Protein AF-A0A0P9G830-F1 (afdb_monomer)

pLDDT: mean 80.95, std 12.84, range [38.16, 94.56]

Structure (mmCIF, N/CA/C/O backbone):
data_AF-A0A0P9G830-F1
#
_entry.id   AF-A0A0P9G830-F1
#
loop_
_atom_site.group_PDB
_atom_site.id
_atom_site.type_symbol
_atom_site.label_atom_id
_atom_site.label_alt_id
_atom_site.label_comp_id
_atom_site.label_asym_id
_atom_site.label_entity_id
_atom_site.label_seq_id
_atom_site.pdbx_PDB_ins_code
_atom_site.Cartn_x
_atom_site.Cartn_y
_atom_site.Cartn_z
_atom_site.occupancy
_atom_site.B_iso_or_equiv
_atom_site.auth_seq_id
_atom_site.auth_comp_id
_atom_site.auth_asym_id
_atom_site.auth_atom_id
_atom_site.pdbx_PDB_model_num
ATOM 1 N N . MET A 1 1 ? -22.451 -6.363 33.203 1.00 38.16 1 MET A N 1
ATOM 2 C CA . MET A 1 1 ? -21.701 -6.973 32.084 1.00 38.16 1 MET A CA 1
ATOM 3 C C . MET A 1 1 ? -21.592 -5.930 30.981 1.00 38.16 1 MET A C 1
ATOM 5 O O . MET A 1 1 ? -22.555 -5.718 30.258 1.00 38.16 1 MET A O 1
ATOM 9 N N . VAL A 1 2 ? -20.486 -5.186 30.920 1.00 39.84 2 VAL A N 1
ATOM 10 C CA . VAL A 1 2 ? -20.243 -4.259 29.806 1.00 39.84 2 VAL A CA 1
ATOM 11 C C . VAL A 1 2 ? -19.633 -5.100 28.696 1.00 39.84 2 VAL A C 1
ATOM 13 O O . VAL A 1 2 ? -18.485 -5.520 28.804 1.00 39.84 2 VAL A O 1
ATOM 16 N N . VAL A 1 3 ? -20.415 -5.417 27.664 1.00 42.53 3 VAL A N 1
ATOM 17 C CA . VAL A 1 3 ? -19.853 -5.961 26.427 1.00 42.53 3 VAL A CA 1
ATOM 18 C C . VAL A 1 3 ? -19.075 -4.808 25.807 1.00 42.53 3 VAL A C 1
ATOM 20 O O . VAL A 1 3 ? -19.665 -3.908 25.212 1.00 42.53 3 VAL A O 1
ATOM 23 N N . ALA A 1 4 ? -17.761 -4.773 26.025 1.00 43.19 4 ALA A N 1
ATOM 24 C CA . ALA A 1 4 ? -16.889 -3.857 25.314 1.00 43.19 4 ALA A CA 1
ATOM 25 C C . ALA A 1 4 ? -16.969 -4.234 23.832 1.00 43.19 4 ALA A C 1
ATOM 27 O O . ALA A 1 4 ? -16.359 -5.202 23.381 1.00 43.19 4 ALA A O 1
ATOM 28 N N . VAL A 1 5 ? -17.798 -3.510 23.081 1.00 46.19 5 VAL A N 1
ATOM 29 C CA . VAL A 1 5 ? -17.801 -3.583 21.625 1.00 46.19 5 VAL A CA 1
ATOM 30 C C . VAL A 1 5 ? -16.429 -3.078 21.206 1.00 46.19 5 VAL A C 1
ATOM 32 O O . VAL A 1 5 ? -16.165 -1.879 21.292 1.00 46.19 5 VAL A O 1
ATOM 35 N N . LEU A 1 6 ? -15.539 -3.996 20.819 1.00 47.09 6 LEU A N 1
ATOM 36 C CA . LEU A 1 6 ? -14.253 -3.637 20.231 1.00 47.09 6 LEU A CA 1
ATOM 37 C C . LEU A 1 6 ? -14.531 -2.605 19.133 1.00 47.09 6 LEU A C 1
ATOM 39 O O . LEU A 1 6 ? -15.375 -2.878 18.265 1.00 47.09 6 LEU A O 1
ATOM 43 N N . PRO A 1 7 ? -13.901 -1.417 19.180 1.00 57.97 7 PRO A N 1
ATOM 44 C CA . PRO A 1 7 ? -14.159 -0.387 18.192 1.00 57.97 7 PRO A CA 1
ATOM 45 C C . PRO A 1 7 ? -13.952 -1.007 16.815 1.00 57.97 7 PRO A C 1
ATOM 47 O O . PRO A 1 7 ? -12.932 -1.641 16.536 1.00 57.97 7 PRO A O 1
ATOM 50 N N . GLN A 1 8 ? -14.980 -0.924 15.969 1.00 67.62 8 GLN A N 1
ATOM 51 C CA . GLN A 1 8 ? -14.857 -1.482 14.635 1.00 67.62 8 GLN A CA 1
ATOM 52 C C . GLN A 1 8 ? -13.696 -0.788 13.924 1.00 67.62 8 GLN A C 1
ATOM 54 O O . GLN A 1 8 ? -13.609 0.435 13.982 1.00 67.62 8 GLN A O 1
ATOM 59 N N . MET A 1 9 ? -12.855 -1.566 13.233 1.00 75.31 9 MET A N 1
ATOM 60 C CA . MET A 1 9 ? -11.741 -1.055 12.437 1.00 75.31 9 MET A CA 1
ATOM 61 C C . MET A 1 9 ? -12.252 0.094 11.553 1.00 75.31 9 MET A C 1
ATOM 63 O O . MET A 1 9 ? -13.085 -0.151 10.668 1.00 75.31 9 MET A O 1
ATOM 67 N N . PRO A 1 10 ? -11.819 1.344 11.804 1.00 82.38 10 PRO A N 1
ATOM 68 C CA . PRO A 1 10 ? -12.397 2.515 11.153 1.00 82.38 10 PRO A CA 1
ATOM 69 C C . PRO A 1 10 ? -11.910 2.666 9.710 1.00 82.38 10 PRO A C 1
ATOM 71 O O . PRO A 1 10 ? -12.476 3.449 8.951 1.00 82.38 10 PRO A O 1
ATOM 74 N N . VAL A 1 11 ? -10.914 1.882 9.295 1.00 85.19 11 VAL A N 1
ATOM 75 C CA . VAL A 1 11 ? -10.450 1.776 7.912 1.00 85.19 11 VAL A CA 1
ATOM 76 C C . VAL A 1 11 ? -11.396 0.872 7.108 1.00 85.19 11 VAL A C 1
ATOM 78 O O . VAL A 1 11 ? -11.788 -0.220 7.527 1.00 85.19 11 VAL A O 1
ATOM 81 N N . ALA A 1 12 ? -11.839 1.358 5.949 1.00 87.19 12 ALA A N 1
ATOM 82 C CA . ALA A 1 12 ? -12.714 0.626 5.036 1.00 87.19 12 ALA A CA 1
ATOM 83 C C . ALA A 1 12 ? -11.908 -0.362 4.195 1.00 87.19 12 ALA A C 1
ATOM 85 O O . ALA A 1 12 ? -12.284 -1.525 4.068 1.00 87.19 12 ALA A O 1
ATOM 86 N N . TYR A 1 13 ? -10.824 0.141 3.611 1.00 89.81 13 TYR A N 1
ATOM 87 C CA . TYR A 1 13 ? -9.870 -0.603 2.809 1.00 89.81 13 TYR A CA 1
ATOM 88 C C . TYR A 1 13 ? -8.584 0.212 2.644 1.00 89.81 13 TYR A C 1
ATOM 90 O O . TYR A 1 13 ? -8.577 1.434 2.837 1.00 89.81 13 TYR A O 1
ATOM 98 N N . ILE A 1 14 ? -7.521 -0.469 2.231 1.00 88.81 14 ILE A N 1
ATOM 99 C CA . ILE A 1 14 ? -6.237 0.132 1.866 1.00 88.81 14 ILE A CA 1
ATOM 100 C C . ILE A 1 14 ? -5.993 -0.159 0.386 1.00 88.81 14 ILE A C 1
ATOM 102 O O . ILE A 1 14 ? -6.083 -1.311 -0.034 1.00 88.81 14 ILE A O 1
ATOM 106 N N . ASP A 1 15 ? -5.728 0.885 -0.396 1.00 90.94 15 ASP A N 1
ATOM 107 C CA . ASP A 1 15 ? -5.248 0.773 -1.772 1.00 90.94 15 ASP A CA 1
ATOM 10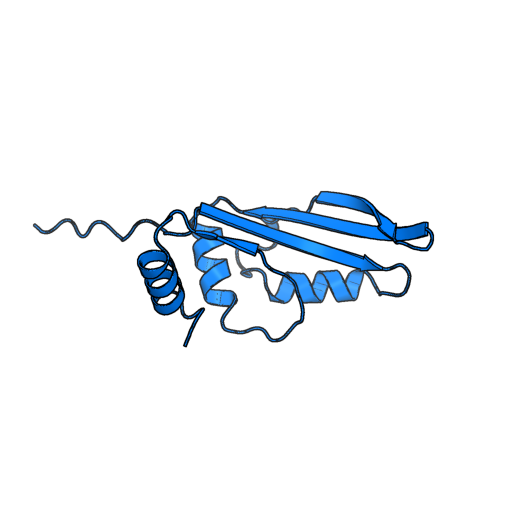8 C C . ASP A 1 15 ? -3.736 1.012 -1.774 1.00 90.94 15 ASP A C 1
ATOM 110 O O . ASP A 1 15 ? -3.273 2.102 -1.423 1.00 90.94 15 ASP A O 1
ATOM 114 N N . ILE A 1 16 ? -2.978 0.016 -2.222 1.00 88.62 16 ILE A N 1
ATOM 115 C CA . ILE A 1 16 ? -1.532 0.138 -2.426 1.00 88.62 16 ILE A CA 1
ATOM 116 C C . ILE A 1 16 ? -1.295 0.185 -3.927 1.00 88.62 16 ILE A C 1
ATOM 118 O O . ILE A 1 16 ? -1.766 -0.691 -4.659 1.00 88.62 16 ILE A O 1
ATOM 122 N N . ARG A 1 17 ? -0.606 1.232 -4.384 1.00 90.06 17 ARG A N 1
ATOM 123 C CA . ARG A 1 17 ? -0.255 1.431 -5.789 1.00 90.06 17 ARG A CA 1
ATOM 124 C C . ARG A 1 17 ? 1.161 1.955 -5.908 1.00 90.06 17 ARG A C 1
ATOM 126 O O . ARG A 1 17 ? 1.489 2.958 -5.286 1.00 90.06 17 ARG A O 1
ATOM 133 N N . PHE A 1 18 ? 1.957 1.313 -6.748 1.00 89.69 18 PHE A N 1
ATOM 134 C CA . PHE A 1 18 ? 3.304 1.770 -7.059 1.00 89.69 18 PHE A CA 1
ATOM 135 C C . PHE A 1 18 ? 3.617 1.559 -8.536 1.00 89.69 18 PHE A C 1
ATOM 137 O O . PHE A 1 18 ? 3.042 0.694 -9.204 1.00 89.69 18 PHE A O 1
ATOM 144 N N . PHE A 1 19 ? 4.506 2.401 -9.046 1.00 89.12 19 PHE A N 1
ATOM 145 C CA . PHE A 1 19 ? 4.975 2.357 -10.420 1.00 89.12 19 PHE A CA 1
ATOM 146 C C . PHE A 1 19 ? 6.404 1.832 -10.442 1.00 89.12 19 PHE A C 1
ATOM 148 O O . PHE A 1 19 ? 7.168 2.094 -9.520 1.00 89.12 19 PHE A O 1
ATOM 155 N N . VAL A 1 20 ? 6.740 1.109 -11.503 1.00 89.50 20 VAL A N 1
ATOM 156 C CA . VAL A 1 20 ? 8.112 0.726 -11.826 1.00 89.50 20 VAL A CA 1
ATOM 157 C C . VAL A 1 20 ? 8.411 1.249 -13.220 1.00 89.50 20 VAL A C 1
ATOM 159 O O . VAL A 1 20 ? 7.804 0.825 -14.213 1.00 89.50 20 VAL A O 1
ATOM 162 N N . HIS A 1 21 ? 9.305 2.222 -13.282 1.00 88.19 21 HIS A N 1
ATOM 163 C CA . HIS A 1 21 ? 9.786 2.828 -14.511 1.00 88.19 21 HIS A CA 1
ATOM 164 C C . HIS A 1 21 ? 10.805 1.921 -15.206 1.00 88.19 21 HIS A C 1
ATOM 166 O O . HIS A 1 21 ? 11.465 1.098 -14.579 1.00 88.19 21 HIS A O 1
ATOM 172 N N . ALA A 1 22 ? 10.982 2.107 -16.516 1.00 85.50 22 ALA A N 1
ATOM 173 C CA . ALA A 1 22 ? 11.920 1.314 -17.317 1.00 85.50 22 ALA A CA 1
ATOM 174 C C . ALA A 1 22 ? 13.381 1.357 -16.819 1.00 85.50 22 ALA A C 1
ATOM 176 O O . ALA A 1 22 ? 14.148 0.443 -17.102 1.00 85.50 22 ALA A O 1
ATOM 177 N N . THR A 1 23 ? 13.771 2.416 -16.104 1.00 88.56 23 THR A N 1
ATOM 178 C CA . THR A 1 23 ? 15.121 2.599 -15.546 1.00 88.56 23 THR A CA 1
ATOM 179 C C . THR A 1 23 ? 15.282 2.036 -14.133 1.00 88.56 23 THR A C 1
ATOM 181 O O . THR A 1 23 ? 16.388 2.055 -13.599 1.00 88.56 23 THR A O 1
ATOM 184 N N . GLU A 1 24 ? 14.203 1.578 -13.499 1.00 87.31 24 GLU A N 1
ATOM 185 C CA . GLU A 1 24 ? 14.231 1.037 -12.141 1.00 87.31 24 GLU A CA 1
ATOM 186 C C . GLU A 1 24 ? 14.434 -0.479 -12.151 1.00 87.31 24 GLU A C 1
ATOM 188 O O . GLU A 1 24 ? 14.033 -1.188 -13.075 1.00 87.31 24 GLU A O 1
ATOM 193 N N . ASN A 1 25 ? 15.055 -0.995 -11.091 1.00 89.44 25 ASN A N 1
ATOM 194 C CA . ASN A 1 25 ? 15.162 -2.432 -10.889 1.00 89.44 25 ASN A CA 1
ATOM 195 C C . ASN A 1 25 ? 13.878 -2.942 -10.218 1.00 89.44 25 ASN A C 1
ATOM 197 O O . ASN A 1 25 ? 13.603 -2.594 -9.070 1.00 89.44 25 ASN A O 1
ATOM 201 N N . LEU A 1 26 ? 13.118 -3.768 -10.940 1.00 88.38 26 LEU A N 1
ATOM 202 C CA . LEU A 1 26 ? 11.838 -4.302 -10.478 1.00 88.38 26 LEU A CA 1
ATOM 203 C C . LEU A 1 26 ? 11.948 -5.032 -9.135 1.00 88.38 26 LEU A C 1
ATOM 205 O O . LEU A 1 26 ? 11.147 -4.761 -8.244 1.00 88.38 26 LEU A O 1
ATOM 209 N N . ASP A 1 27 ? 12.934 -5.914 -8.979 1.00 90.06 27 ASP A N 1
ATOM 210 C CA . ASP A 1 27 ? 13.080 -6.739 -7.777 1.00 90.06 27 ASP A CA 1
ATOM 211 C C . ASP A 1 27 ? 13.335 -5.867 -6.544 1.00 90.06 27 ASP A C 1
ATOM 213 O O . ASP A 1 27 ? 12.675 -6.027 -5.520 1.00 90.06 27 ASP A O 1
ATOM 217 N N . LYS A 1 28 ? 14.191 -4.845 -6.671 1.00 88.81 28 LYS A N 1
ATOM 218 C CA . LYS A 1 28 ? 14.447 -3.881 -5.587 1.00 88.81 28 LYS A CA 1
ATOM 219 C C . LYS A 1 28 ? 13.202 -3.092 -5.188 1.00 88.81 28 LYS A C 1
ATOM 221 O O . LYS A 1 28 ? 13.011 -2.819 -4.004 1.00 88.81 28 LYS A O 1
ATOM 226 N N . VAL A 1 29 ? 12.365 -2.713 -6.157 1.00 88.06 29 VAL A N 1
ATOM 227 C CA . VAL A 1 29 ? 11.109 -2.007 -5.864 1.00 88.06 29 VAL A CA 1
ATOM 228 C C . VAL A 1 29 ? 10.123 -2.939 -5.159 1.00 88.06 29 VAL A C 1
ATOM 230 O O . VAL A 1 29 ? 9.511 -2.542 -4.170 1.00 88.06 29 VAL A O 1
ATOM 233 N N . VAL A 1 30 ? 9.996 -4.187 -5.619 1.00 87.25 30 VAL A N 1
ATOM 234 C CA . VAL A 1 30 ? 9.130 -5.189 -4.981 1.00 87.25 30 VAL A CA 1
ATOM 235 C C . VAL A 1 30 ? 9.580 -5.467 -3.548 1.00 87.25 30 VAL A C 1
ATOM 237 O O . VAL A 1 30 ? 8.743 -5.452 -2.649 1.00 87.25 30 VAL A O 1
ATOM 240 N N . GLU A 1 31 ? 10.881 -5.630 -3.305 1.00 87.50 31 GLU A N 1
ATOM 241 C CA . GLU A 1 31 ? 11.420 -5.789 -1.952 1.00 87.50 31 GLU A CA 1
ATOM 242 C C . GLU A 1 31 ? 11.100 -4.588 -1.053 1.00 87.50 31 GLU A C 1
ATOM 244 O O . GLU A 1 31 ? 10.727 -4.761 0.106 1.00 87.50 31 GLU A O 1
ATOM 249 N N . ALA A 1 32 ? 11.240 -3.358 -1.563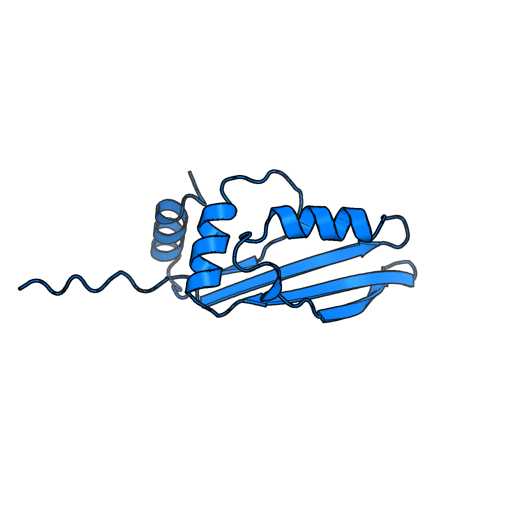 1.00 85.69 32 ALA A N 1
ATOM 250 C CA . ALA A 1 32 ? 10.907 -2.153 -0.803 1.00 85.69 32 ALA A CA 1
ATOM 251 C C . ALA A 1 32 ? 9.424 -2.134 -0.412 1.00 85.69 32 ALA A C 1
ATOM 253 O O . ALA A 1 32 ? 9.090 -1.853 0.735 1.00 85.69 32 ALA A O 1
ATOM 254 N N . VAL A 1 33 ? 8.535 -2.523 -1.329 1.00 86.19 33 VAL A N 1
ATOM 255 C CA . VAL A 1 33 ? 7.103 -2.649 -1.035 1.00 86.19 33 VAL A CA 1
ATOM 256 C C . VAL A 1 33 ? 6.838 -3.757 -0.017 1.00 86.19 33 VAL A C 1
ATOM 258 O O . VAL A 1 33 ? 6.054 -3.540 0.901 1.00 86.19 33 VAL A O 1
ATOM 261 N N . GLN A 1 34 ? 7.497 -4.914 -0.127 1.00 86.19 34 GLN A N 1
ATOM 262 C CA . GLN A 1 34 ? 7.341 -6.024 0.819 1.00 86.19 34 GLN A CA 1
ATOM 263 C C . GLN A 1 34 ? 7.727 -5.640 2.252 1.00 86.19 34 GLN A C 1
ATOM 265 O O . GLN A 1 34 ? 7.062 -6.086 3.181 1.00 86.19 34 GLN A O 1
ATOM 270 N N . ARG A 1 35 ? 8.723 -4.761 2.444 1.00 84.31 35 ARG A N 1
ATOM 271 C CA . ARG A 1 35 ? 9.096 -4.231 3.774 1.00 84.31 35 ARG A CA 1
ATOM 272 C C . ARG A 1 35 ? 7.977 -3.424 4.443 1.00 84.31 35 ARG A C 1
ATOM 274 O O . ARG A 1 35 ? 7.983 -3.292 5.661 1.00 84.31 35 ARG A O 1
ATOM 281 N N . LEU A 1 36 ? 7.021 -2.906 3.671 1.00 80.06 36 LEU A N 1
ATOM 282 C CA . LEU A 1 36 ? 5.844 -2.208 4.199 1.00 80.06 36 LEU A CA 1
ATOM 283 C C . LEU A 1 36 ? 4.704 -3.152 4.580 1.00 80.06 36 LEU A C 1
ATOM 285 O O . LEU A 1 36 ? 3.802 -2.777 5.330 1.00 80.06 36 LEU A O 1
ATOM 289 N N . LEU A 1 37 ? 4.685 -4.351 4.001 1.00 86.38 37 LEU A N 1
ATOM 290 C CA . LEU A 1 37 ? 3.602 -5.297 4.210 1.00 86.38 37 LEU A CA 1
ATOM 291 C C . LEU A 1 37 ? 3.789 -6.002 5.558 1.00 86.38 37 LEU A C 1
ATOM 293 O O . LEU A 1 37 ? 4.919 -6.270 5.964 1.00 86.38 37 LEU A O 1
ATOM 297 N N . PRO A 1 38 ? 2.702 -6.311 6.278 1.00 88.25 38 PRO A N 1
ATOM 298 C CA . PRO A 1 38 ? 2.797 -7.115 7.489 1.00 88.25 38 PRO A CA 1
ATOM 299 C C . PRO A 1 38 ? 3.301 -8.522 7.136 1.00 88.25 38 PRO A C 1
ATOM 301 O O . PRO A 1 38 ? 2.705 -9.188 6.287 1.00 88.25 38 PRO A O 1
ATOM 304 N N . SER A 1 39 ? 4.385 -8.960 7.788 1.00 86.88 39 SER A N 1
ATOM 305 C CA . SER A 1 39 ? 5.110 -10.207 7.477 1.00 86.88 39 SER A CA 1
ATOM 306 C C . SER A 1 39 ? 4.207 -11.434 7.424 1.00 86.88 39 SER A C 1
ATOM 308 O O . SER A 1 39 ? 4.339 -12.255 6.522 1.00 86.88 39 SER A O 1
ATOM 310 N N . ASP A 1 40 ? 3.249 -11.509 8.346 1.00 89.94 40 ASP A N 1
ATOM 311 C CA . ASP A 1 40 ? 2.349 -12.655 8.508 1.00 89.94 40 ASP A CA 1
ATOM 312 C C . ASP A 1 40 ? 1.348 -12.803 7.351 1.00 89.94 40 ASP A C 1
ATOM 314 O O . ASP A 1 40 ? 0.693 -13.833 7.237 1.00 89.94 40 ASP A O 1
ATOM 318 N N . TYR A 1 41 ? 1.230 -11.784 6.491 1.00 90.25 41 TYR A N 1
ATOM 319 C CA . TYR A 1 41 ? 0.260 -11.734 5.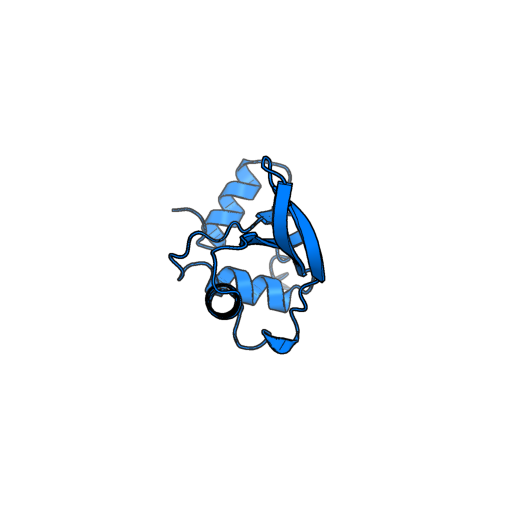395 1.00 90.25 41 TYR A CA 1
ATOM 320 C C . TYR A 1 41 ? 0.898 -11.397 4.041 1.00 90.25 41 TYR A C 1
ATOM 322 O O . TYR A 1 41 ? 0.177 -11.037 3.110 1.00 90.25 41 TYR A O 1
ATOM 330 N N . ILE A 1 42 ? 2.228 -11.470 3.897 1.00 86.56 42 ILE A N 1
ATOM 331 C CA . ILE A 1 42 ? 2.899 -11.149 2.622 1.00 86.56 42 ILE A CA 1
ATOM 332 C C . ILE A 1 42 ? 2.332 -12.002 1.481 1.00 86.56 42 ILE A C 1
ATOM 334 O O . ILE A 1 42 ? 1.979 -11.461 0.432 1.00 86.56 42 ILE A O 1
ATOM 338 N N . ASP A 1 43 ? 2.174 -13.306 1.712 1.00 87.50 43 ASP A N 1
ATOM 339 C CA . ASP A 1 43 ? 1.690 -14.253 0.701 1.00 87.50 43 ASP A CA 1
ATOM 340 C C . ASP A 1 43 ? 0.193 -14.080 0.374 1.00 87.50 43 ASP A C 1
ATOM 342 O O . ASP A 1 43 ? -0.259 -14.454 -0.710 1.00 87.50 43 ASP A O 1
ATOM 346 N N . ASP A 1 44 ? -0.572 -13.442 1.266 1.00 86.62 44 ASP A N 1
ATOM 347 C CA . ASP A 1 44 ? -1.999 -13.156 1.072 1.00 86.62 44 ASP A CA 1
ATOM 348 C C . ASP A 1 44 ? -2.245 -11.884 0.240 1.00 86.62 44 ASP A C 1
ATOM 350 O O . ASP A 1 44 ? -3.359 -11.639 -0.246 1.00 86.62 44 ASP A O 1
ATOM 354 N N . ILE A 1 45 ? -1.223 -11.039 0.065 1.00 89.12 45 ILE A N 1
ATOM 355 C CA . ILE A 1 45 ? -1.338 -9.750 -0.620 1.00 89.12 45 ILE A CA 1
ATOM 356 C C . ILE A 1 45 ? -0.870 -9.893 -2.070 1.00 89.12 45 ILE A C 1
ATOM 358 O O . ILE A 1 45 ? 0.281 -9.657 -2.432 1.00 89.12 45 ILE A O 1
ATOM 362 N N . LEU A 1 46 ? -1.820 -10.221 -2.944 1.00 91.00 46 LEU A N 1
ATOM 363 C CA . LEU A 1 46 ? -1.572 -10.334 -4.379 1.00 91.00 46 LEU A CA 1
ATOM 364 C C . LEU A 1 46 ? -1.710 -8.980 -5.087 1.00 91.00 46 LEU A C 1
ATOM 366 O O . LEU A 1 46 ? -2.747 -8.310 -4.997 1.00 91.00 46 LEU A O 1
ATOM 370 N N . PHE A 1 47 ? -0.681 -8.603 -5.847 1.00 92.69 47 PHE A N 1
ATOM 371 C CA . PHE A 1 47 ? -0.689 -7.414 -6.700 1.00 92.69 47 PHE A CA 1
ATOM 372 C C . PHE A 1 47 ? -1.087 -7.751 -8.132 1.00 92.69 47 PHE A C 1
ATOM 374 O O . PHE A 1 47 ? -0.564 -8.674 -8.755 1.00 92.69 47 PHE A O 1
ATOM 381 N N . LYS A 1 48 ? -1.977 -6.936 -8.695 1.00 94.56 48 LYS A N 1
ATOM 382 C CA . LYS A 1 48 ? -2.251 -6.935 -10.130 1.00 94.56 48 LYS A CA 1
ATOM 383 C C . LYS A 1 48 ? -1.188 -6.106 -10.837 1.00 94.56 48 LYS A C 1
ATOM 385 O O . LYS A 1 48 ? -0.947 -4.966 -10.449 1.00 94.56 48 LYS A O 1
ATOM 390 N N . LYS A 1 49 ? -0.590 -6.676 -11.885 1.00 94.38 49 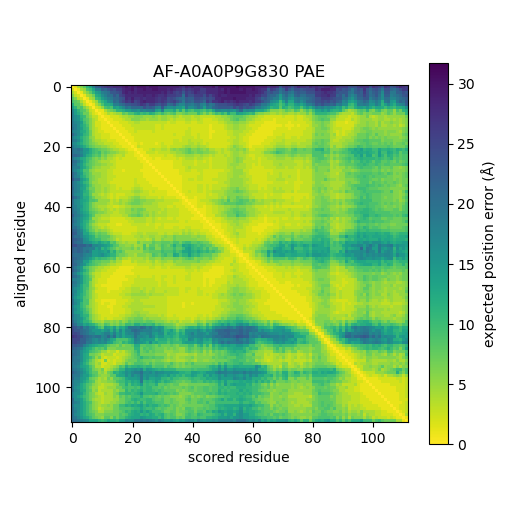LYS A N 1
ATOM 391 C CA . LYS A 1 49 ? 0.365 -6.000 -12.768 1.00 94.38 49 LYS A CA 1
ATOM 392 C C . LYS A 1 49 ? -0.366 -5.425 -13.982 1.00 94.38 49 LYS A C 1
ATOM 394 O O . LYS A 1 49 ? -1.076 -6.149 -14.676 1.00 94.38 49 LYS A O 1
ATOM 399 N N . GLY A 1 50 ? -0.167 -4.142 -14.252 1.00 92.00 50 GLY A N 1
ATOM 400 C CA . GLY A 1 50 ? -0.658 -3.439 -15.433 1.00 92.00 50 GLY A CA 1
ATOM 401 C C . GLY A 1 50 ? 0.484 -2.773 -16.195 1.00 92.00 50 GLY A C 1
ATOM 402 O O . GLY A 1 50 ? 1.482 -2.373 -15.602 1.00 92.00 50 GLY A O 1
ATOM 403 N N . ASN A 1 51 ? 0.328 -2.627 -17.510 1.00 91.19 51 ASN A N 1
ATOM 404 C CA . ASN A 1 51 ? 1.273 -1.894 -18.350 1.00 91.19 51 ASN A CA 1
ATOM 405 C C . ASN A 1 51 ? 0.659 -0.551 -18.740 1.00 91.19 51 ASN A C 1
ATOM 407 O O . ASN A 1 51 ? -0.401 -0.499 -19.362 1.00 91.19 51 ASN A O 1
ATOM 411 N N . LEU A 1 52 ? 1.343 0.526 -18.385 1.00 89.25 52 LEU A N 1
ATOM 412 C CA . LEU A 1 52 ? 0.990 1.898 -18.714 1.00 89.25 52 LEU A CA 1
ATOM 413 C C . LEU A 1 52 ? 2.081 2.520 -19.588 1.00 89.25 52 LEU A C 1
ATOM 415 O O . LEU A 1 52 ? 3.182 1.985 -19.730 1.00 89.25 52 LEU A O 1
ATOM 419 N N . LYS A 1 53 ? 1.772 3.679 -20.169 1.00 86.31 53 LYS A N 1
ATOM 420 C CA . LYS A 1 53 ? 2.746 4.516 -20.871 1.00 86.31 53 LYS A CA 1
ATOM 421 C C . LYS A 1 53 ? 2.902 5.833 -20.124 1.00 86.31 53 LYS A C 1
ATOM 423 O O . LYS A 1 53 ? 1.908 6.461 -19.766 1.00 86.31 53 LYS A O 1
ATOM 428 N N . GLY A 1 54 ? 4.147 6.233 -19.891 1.00 79.44 54 GLY A N 1
ATOM 429 C CA . GLY A 1 54 ? 4.482 7.555 -19.379 1.00 79.44 54 GLY A CA 1
ATOM 430 C C . GLY A 1 54 ? 4.254 8.645 -20.424 1.00 79.44 54 GLY A C 1
ATOM 431 O O . GLY A 1 54 ? 3.948 8.366 -21.582 1.00 79.44 54 GLY A O 1
ATOM 432 N N . HIS A 1 55 ? 4.461 9.900 -20.026 1.00 76.81 55 HIS A N 1
ATOM 433 C CA . HIS A 1 55 ? 4.250 11.062 -20.896 1.00 76.81 55 HIS A CA 1
ATOM 434 C C . HIS A 1 55 ? 5.078 11.006 -22.195 1.00 76.81 55 HIS A C 1
ATOM 436 O O . HIS A 1 55 ? 4.576 11.328 -23.265 1.00 76.81 55 HIS A O 1
ATOM 442 N N . TYR A 1 56 ? 6.311 10.497 -22.114 1.00 82.75 56 TYR A N 1
ATOM 443 C CA . TYR A 1 56 ? 7.208 10.292 -23.260 1.00 82.75 56 TYR A CA 1
ATOM 444 C C . TYR A 1 56 ? 7.020 8.936 -23.966 1.00 82.75 56 TYR A C 1
ATOM 446 O O . TYR A 1 56 ? 7.888 8.499 -24.711 1.00 82.75 56 TYR A O 1
ATOM 454 N N . GLY A 1 57 ? 5.934 8.208 -23.690 1.00 84.38 57 GLY A N 1
ATOM 455 C CA . GLY A 1 57 ? 5.672 6.889 -24.276 1.00 84.38 57 GLY A CA 1
ATOM 456 C C . GLY A 1 57 ? 6.469 5.729 -23.666 1.00 84.38 57 GLY A C 1
ATOM 457 O O . GLY A 1 57 ? 6.195 4.577 -24.004 1.00 84.38 57 GLY A O 1
ATOM 458 N N . ASN A 1 58 ? 7.396 6.006 -22.741 1.00 86.12 58 ASN A N 1
ATOM 459 C CA . ASN A 1 58 ? 8.158 4.982 -22.023 1.00 86.12 58 ASN A CA 1
ATOM 460 C C . ASN A 1 58 ? 7.223 4.039 -21.246 1.00 86.12 58 ASN A C 1
ATOM 462 O O . ASN A 1 58 ? 6.264 4.518 -20.629 1.00 86.12 58 ASN A O 1
ATOM 466 N N . PRO A 1 59 ? 7.489 2.721 -21.238 1.00 87.69 59 PRO A N 1
ATOM 467 C CA . PRO A 1 59 ? 6.676 1.780 -20.487 1.00 87.69 59 PRO A CA 1
ATOM 468 C C . PRO A 1 59 ? 6.813 2.045 -18.986 1.00 87.69 59 PRO A C 1
ATOM 470 O O . PRO A 1 59 ? 7.909 2.263 -18.467 1.00 87.69 59 PRO A O 1
ATOM 473 N N . ILE A 1 60 ? 5.680 2.017 -18.295 1.00 89.81 60 ILE A N 1
ATOM 474 C CA . ILE A 1 60 ? 5.593 2.060 -16.839 1.00 89.81 60 ILE A CA 1
ATOM 475 C C . ILE A 1 60 ? 4.801 0.834 -16.415 1.00 89.81 60 ILE A C 1
ATOM 477 O O . ILE A 1 60 ? 3.681 0.622 -16.880 1.00 89.81 60 ILE A O 1
ATOM 481 N N . THR A 1 61 ? 5.360 0.035 -15.520 1.00 91.69 61 THR A N 1
ATOM 482 C CA . THR A 1 61 ? 4.611 -1.059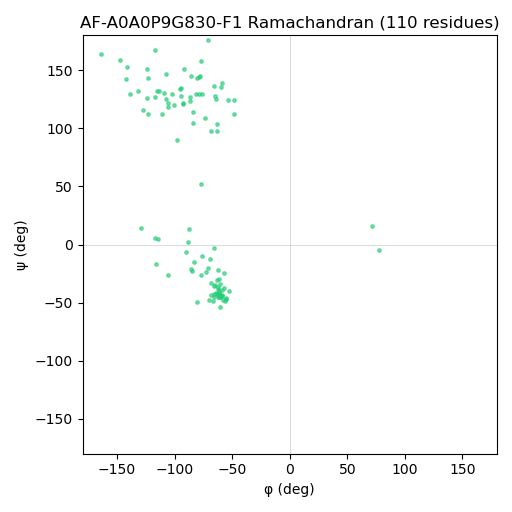 -14.905 1.00 91.69 61 THR A CA 1
ATOM 483 C C . THR A 1 61 ? 3.871 -0.512 -13.690 1.00 91.69 61 THR A C 1
ATOM 485 O O . THR A 1 61 ? 4.491 0.061 -12.803 1.00 91.69 61 THR A O 1
ATOM 488 N N . LEU A 1 62 ? 2.552 -0.673 -13.638 1.00 91.69 62 LEU A N 1
ATOM 489 C CA . LEU A 1 62 ? 1.739 -0.394 -12.456 1.00 91.69 62 LEU A CA 1
ATOM 490 C C . LEU A 1 62 ? 1.531 -1.691 -11.677 1.00 91.69 62 LEU A C 1
ATOM 492 O O . LEU A 1 62 ? 1.134 -2.702 -12.254 1.00 91.69 62 LEU A O 1
ATOM 496 N N . PHE A 1 63 ? 1.713 -1.629 -10.366 1.00 92.50 63 PHE A N 1
ATOM 497 C CA . PHE A 1 63 ? 1.255 -2.652 -9.441 1.00 92.50 63 PHE A CA 1
ATOM 498 C C . PHE A 1 63 ? 0.163 -2.077 -8.554 1.00 92.50 63 PHE A C 1
ATOM 500 O O . PHE A 1 63 ? 0.315 -0.988 -7.997 1.00 92.50 63 PHE A O 1
ATOM 507 N N . GLU A 1 64 ? -0.943 -2.803 -8.418 1.00 92.44 64 GLU A N 1
ATOM 508 C CA . GLU A 1 64 ? -2.057 -2.370 -7.582 1.00 92.44 64 GLU A CA 1
ATOM 509 C C . GLU A 1 64 ? -2.724 -3.515 -6.824 1.00 92.44 64 GLU A C 1
ATOM 511 O O . GLU A 1 64 ? -2.911 -4.616 -7.343 1.00 92.44 64 GLU A O 1
ATOM 516 N N . THR A 1 65 ? -3.123 -3.239 -5.585 1.00 93.38 65 THR A N 1
ATOM 517 C CA . THR A 1 65 ? -3.959 -4.140 -4.792 1.00 93.38 65 THR A CA 1
ATOM 518 C C . THR A 1 65 ? -4.884 -3.359 -3.865 1.00 93.38 65 THR A C 1
ATOM 520 O O . THR A 1 65 ? -4.646 -2.188 -3.552 1.00 93.38 65 THR A O 1
ATOM 523 N N . ARG A 1 66 ? -5.960 -4.020 -3.433 1.00 93.00 66 ARG A N 1
ATOM 524 C CA . ARG A 1 66 ? -6.915 -3.494 -2.456 1.00 93.00 66 ARG A CA 1
ATOM 525 C C . ARG A 1 66 ? -7.102 -4.494 -1.328 1.00 93.00 66 ARG A C 1
ATOM 527 O O . ARG A 1 66 ? -7.699 -5.550 -1.525 1.00 93.00 66 ARG A O 1
ATOM 534 N N . ILE A 1 67 ? -6.712 -4.094 -0.127 1.00 92.19 67 ILE A N 1
ATOM 535 C CA . ILE A 1 67 ? -6.859 -4.885 1.091 1.00 92.19 67 ILE A CA 1
ATOM 536 C C . ILE A 1 67 ? -8.178 -4.508 1.770 1.00 92.19 67 ILE A C 1
ATOM 538 O O . ILE A 1 67 ? -8.408 -3.345 2.105 1.00 92.19 67 ILE A O 1
ATOM 542 N N . LYS A 1 68 ? -9.056 -5.498 1.966 1.00 91.12 68 LYS A N 1
ATOM 543 C CA . LYS A 1 68 ? -10.338 -5.361 2.691 1.00 91.12 68 LYS A CA 1
ATOM 544 C C . LYS A 1 68 ? -10.414 -6.211 3.964 1.00 91.12 68 LYS A C 1
ATOM 546 O O . LYS A 1 68 ? -11.299 -5.971 4.785 1.00 91.12 68 LYS A O 1
ATOM 551 N N . ASN A 1 69 ? -9.534 -7.206 4.112 1.00 91.06 69 ASN A N 1
ATOM 552 C CA . ASN A 1 69 ? -9.484 -8.045 5.307 1.00 91.06 69 ASN A CA 1
ATOM 553 C C . ASN A 1 69 ? -9.080 -7.176 6.509 1.00 91.06 69 ASN A C 1
ATOM 555 O O . ASN A 1 69 ? -8.098 -6.442 6.451 1.00 91.06 69 ASN A O 1
ATOM 559 N N . ARG A 1 70 ? -9.868 -7.233 7.586 1.00 87.81 70 ARG A N 1
ATOM 560 C CA . ARG A 1 70 ? -9.694 -6.387 8.772 1.00 87.81 70 ARG A CA 1
ATOM 561 C C . ARG A 1 70 ? -8.431 -6.718 9.562 1.00 87.81 70 ARG A C 1
ATOM 563 O O . ARG A 1 70 ? -7.865 -5.799 10.142 1.00 87.81 70 ARG A O 1
ATOM 570 N N . GLU A 1 71 ? -8.017 -7.981 9.587 1.00 89.38 71 GLU A N 1
ATOM 571 C CA . GLU A 1 71 ? -6.804 -8.429 10.279 1.00 89.38 71 GLU A CA 1
ATOM 572 C C . GLU A 1 71 ? -5.567 -7.920 9.543 1.00 89.38 71 GLU A C 1
ATOM 574 O O . GLU A 1 71 ? -4.736 -7.243 10.142 1.00 89.38 71 GLU A O 1
ATOM 579 N N . VAL A 1 72 ? -5.540 -8.086 8.216 1.00 90.56 72 VAL A N 1
ATOM 580 C CA . VAL A 1 72 ? -4.480 -7.538 7.357 1.00 90.56 72 VAL A CA 1
ATOM 581 C C . VAL A 1 72 ? -4.430 -6.011 7.447 1.00 90.56 72 VAL A C 1
ATOM 583 O O . VAL A 1 72 ? -3.357 -5.440 7.577 1.00 90.56 72 VAL A O 1
ATOM 586 N N . ILE A 1 73 ? -5.582 -5.327 7.424 1.00 89.06 73 ILE A N 1
ATOM 587 C CA . ILE A 1 73 ? -5.653 -3.865 7.597 1.00 89.06 73 ILE A CA 1
ATOM 588 C C . ILE A 1 73 ? -5.066 -3.445 8.945 1.00 89.06 73 ILE A C 1
ATOM 590 O O . ILE A 1 73 ? -4.330 -2.464 8.995 1.00 89.06 73 ILE A O 1
ATOM 594 N N . LYS A 1 74 ? -5.401 -4.158 10.026 1.00 86.81 74 LYS A N 1
ATOM 595 C CA . LYS A 1 74 ? -4.882 -3.862 11.363 1.00 86.81 74 LYS A CA 1
ATOM 596 C C . LYS A 1 74 ? -3.358 -3.983 11.381 1.00 86.81 74 LYS A C 1
ATOM 598 O O . LYS A 1 74 ? -2.691 -3.010 11.713 1.00 86.81 74 LYS A O 1
ATOM 603 N N . ALA A 1 75 ? -2.844 -5.132 10.946 1.00 88.12 75 ALA A N 1
ATOM 604 C CA . ALA A 1 75 ? -1.414 -5.411 10.919 1.00 88.12 75 ALA A CA 1
ATOM 605 C C . ALA A 1 75 ? -0.658 -4.424 10.014 1.00 88.12 75 ALA A C 1
ATOM 607 O O . ALA A 1 75 ? 0.402 -3.928 10.376 1.00 88.12 75 ALA A O 1
ATOM 608 N N . PHE A 1 76 ? -1.229 -4.071 8.860 1.00 87.50 76 PHE A N 1
ATOM 609 C CA . PHE A 1 76 ? -0.642 -3.095 7.943 1.00 87.50 76 PHE A CA 1
ATOM 610 C C . PHE A 1 76 ? -0.521 -1.706 8.577 1.00 87.50 76 PHE A C 1
ATOM 612 O O . PHE A 1 76 ? 0.508 -1.053 8.446 1.00 87.50 76 PHE A O 1
ATOM 619 N N . VAL A 1 77 ? -1.569 -1.239 9.259 1.00 82.44 77 VAL A N 1
ATOM 620 C CA . VAL A 1 77 ? -1.562 0.065 9.935 1.00 82.44 77 VAL A CA 1
ATOM 621 C C . VAL A 1 77 ? -0.526 0.109 11.058 1.00 82.44 77 VAL A C 1
ATOM 623 O O . VAL A 1 77 ? 0.190 1.099 11.165 1.00 82.44 77 VAL A O 1
ATOM 626 N N . GLU A 1 78 ? -0.414 -0.962 11.844 1.00 80.25 78 GLU A N 1
ATOM 627 C CA . GLU A 1 78 ? 0.601 -1.089 12.897 1.00 80.25 78 GLU A CA 1
ATOM 628 C C . GLU A 1 78 ? 2.028 -1.062 12.317 1.00 80.25 78 GLU A C 1
ATOM 630 O O . GLU A 1 78 ? 2.910 -0.434 12.898 1.00 80.25 78 GLU A O 1
ATOM 635 N N . ASN A 1 79 ? 2.241 -1.658 11.138 1.00 78.69 79 ASN A N 1
ATOM 636 C CA . ASN A 1 79 ? 3.544 -1.694 10.464 1.00 78.69 79 ASN A CA 1
ATOM 637 C C . ASN A 1 79 ? 3.915 -0.362 9.772 1.00 78.69 79 ASN A C 1
ATOM 639 O O . ASN A 1 79 ? 5.090 -0.033 9.609 1.00 78.69 79 ASN A O 1
ATOM 643 N N . LEU A 1 80 ? 2.916 0.442 9.381 1.00 73.75 80 LEU A N 1
ATOM 644 C CA . LEU A 1 80 ? 3.108 1.698 8.644 1.00 73.75 80 LEU A CA 1
ATOM 645 C C . LEU A 1 80 ? 3.894 2.751 9.434 1.00 73.75 80 LEU A C 1
ATOM 647 O O . LEU A 1 80 ? 4.615 3.558 8.849 1.00 73.75 80 LEU A O 1
ATOM 651 N N . ALA A 1 81 ? 3.764 2.737 10.761 1.00 60.09 81 ALA A N 1
ATOM 652 C CA . ALA A 1 81 ? 4.412 3.690 11.657 1.00 60.09 81 ALA A CA 1
ATOM 653 C C . ALA A 1 81 ? 5.952 3.570 11.677 1.00 60.09 81 ALA A C 1
ATOM 655 O O . ALA A 1 81 ? 6.616 4.344 12.363 1.00 60.09 81 ALA A O 1
ATOM 656 N N . SER A 1 82 ? 6.533 2.607 10.952 1.00 56.28 82 SER A N 1
ATOM 657 C CA . SER A 1 82 ? 7.950 2.240 11.045 1.00 56.28 82 SER A CA 1
ATOM 658 C C . SER A 1 82 ? 8.777 2.461 9.769 1.00 56.28 82 SER A C 1
ATOM 660 O O . SER A 1 82 ? 9.943 2.077 9.749 1.00 56.28 82 SER A O 1
ATOM 662 N N . THR A 1 83 ? 8.232 3.064 8.703 1.00 57.56 83 THR A N 1
ATOM 663 C CA . THR A 1 83 ? 8.867 3.013 7.363 1.00 57.56 83 THR A CA 1
ATOM 664 C C . THR A 1 83 ? 9.157 4.401 6.766 1.00 57.56 83 THR A C 1
ATOM 666 O O . THR A 1 83 ? 8.356 5.319 6.931 1.00 57.56 83 THR A O 1
ATOM 669 N N . ALA A 1 84 ? 10.288 4.548 6.058 1.00 51.94 84 ALA A N 1
ATOM 670 C CA . ALA A 1 84 ? 10.780 5.816 5.490 1.00 51.94 84 ALA A CA 1
ATOM 671 C C . ALA A 1 84 ? 10.814 5.856 3.943 1.00 51.94 84 ALA A C 1
ATOM 673 O O . ALA A 1 84 ? 11.301 6.831 3.368 1.00 51.94 84 ALA A O 1
ATOM 674 N N . ASP A 1 85 ? 10.319 4.820 3.258 1.00 56.88 85 ASP A N 1
ATOM 675 C CA . ASP A 1 85 ? 10.381 4.735 1.794 1.00 56.88 85 ASP A CA 1
ATOM 676 C C . ASP A 1 85 ? 9.274 5.571 1.112 1.00 56.88 85 ASP A C 1
ATOM 678 O O . ASP A 1 85 ? 8.138 5.605 1.594 1.00 56.88 85 ASP A O 1
ATOM 682 N N . PRO A 1 86 ? 9.549 6.225 -0.038 1.00 57.12 86 PRO A N 1
ATOM 683 C CA . PRO A 1 86 ? 8.608 7.099 -0.749 1.00 57.12 86 PRO A CA 1
ATOM 684 C C . PRO A 1 86 ? 7.546 6.312 -1.541 1.00 57.12 86 PRO A C 1
ATOM 686 O O . PRO A 1 86 ? 7.336 6.527 -2.735 1.00 57.12 86 PRO A O 1
ATOM 689 N N . ILE A 1 87 ? 6.861 5.378 -0.887 1.00 66.81 87 ILE A N 1
ATOM 690 C CA . ILE A 1 87 ? 5.779 4.595 -1.483 1.00 66.81 87 ILE A CA 1
ATOM 691 C C . ILE A 1 87 ? 4.453 5.302 -1.193 1.00 66.81 87 ILE A C 1
ATOM 693 O O . ILE A 1 87 ? 4.066 5.524 -0.047 1.00 66.81 87 ILE A O 1
ATOM 697 N N . HIS A 1 88 ? 3.724 5.667 -2.250 1.00 67.06 88 HIS A N 1
ATOM 698 C CA . HIS A 1 88 ? 2.411 6.294 -2.118 1.00 67.06 88 HIS A CA 1
ATOM 699 C C . HIS A 1 88 ? 1.349 5.274 -1.692 1.00 67.06 88 HIS A C 1
ATOM 701 O O . HIS A 1 88 ? 0.888 4.449 -2.482 1.00 67.06 88 HIS A O 1
ATOM 707 N N . ILE A 1 89 ? 0.892 5.381 -0.448 1.00 73.94 89 ILE A N 1
ATOM 708 C CA . ILE A 1 89 ? -0.135 4.505 0.122 1.00 73.94 89 ILE A CA 1
ATOM 709 C C . ILE A 1 89 ? -1.420 5.305 0.290 1.00 73.94 89 ILE A C 1
ATOM 711 O O . ILE A 1 89 ? -1.422 6.401 0.852 1.00 73.94 89 ILE A O 1
ATOM 715 N N . ARG A 1 90 ? -2.544 4.767 -0.195 1.00 77.81 90 ARG A N 1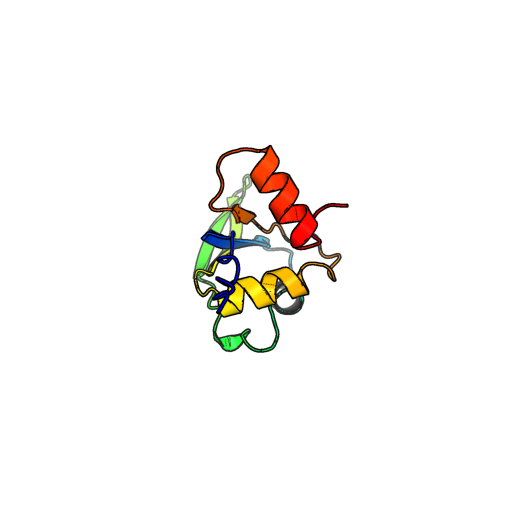
ATOM 716 C CA . ARG A 1 90 ? -3.853 5.406 -0.041 1.00 77.81 90 ARG A CA 1
ATOM 717 C C . ARG A 1 90 ? -4.722 4.595 0.908 1.00 77.81 90 ARG A C 1
ATOM 719 O O . ARG A 1 90 ? -5.200 3.515 0.572 1.00 77.81 90 ARG A O 1
ATOM 726 N N . ILE A 1 91 ? -5.012 5.167 2.070 1.00 80.00 91 ILE A N 1
ATOM 727 C CA . ILE A 1 91 ? -5.884 4.562 3.081 1.00 80.00 91 ILE A CA 1
ATOM 728 C C . ILE A 1 91 ? -7.251 5.233 3.018 1.00 80.00 91 ILE A C 1
ATOM 730 O O . ILE A 1 91 ? -7.345 6.460 3.035 1.00 80.00 91 ILE A O 1
ATOM 734 N N . ARG A 1 92 ? -8.331 4.444 2.943 1.00 82.06 92 ARG A N 1
ATOM 735 C CA . ARG A 1 92 ? -9.693 4.984 3.024 1.00 82.06 92 ARG A CA 1
ATOM 736 C C . ARG A 1 92 ? -10.317 4.677 4.374 1.00 82.06 92 ARG A C 1
ATOM 738 O O . ARG A 1 92 ? -10.579 3.520 4.699 1.00 82.06 92 ARG A O 1
ATOM 745 N N . VAL A 1 93 ? -10.642 5.730 5.115 1.00 81.56 93 VAL A N 1
ATOM 746 C CA . VAL A 1 93 ? -11.377 5.659 6.384 1.00 81.56 93 VAL A CA 1
ATOM 747 C C . VAL A 1 93 ? -12.888 5.650 6.108 1.00 81.56 93 VAL A C 1
ATOM 749 O O . VAL A 1 93 ? -13.364 6.251 5.146 1.00 81.56 93 VAL A O 1
ATOM 752 N N . ARG A 1 94 ? -13.658 4.925 6.927 1.00 78.31 94 ARG A N 1
ATOM 753 C CA . ARG A 1 94 ? -15.128 4.809 6.834 1.00 78.31 94 ARG A CA 1
ATOM 754 C C . ARG A 1 94 ? -15.850 6.085 7.271 1.00 78.31 94 ARG A C 1
ATOM 756 O O . ARG A 1 94 ? -17.005 6.286 6.909 1.00 78.31 94 ARG A O 1
ATOM 763 N N . LYS A 1 95 ? -15.202 6.905 8.098 1.00 78.94 95 LYS A N 1
ATOM 764 C CA . LYS A 1 95 ? -15.750 8.150 8.644 1.00 78.94 95 LYS A CA 1
ATOM 765 C C . LYS A 1 95 ? -15.700 9.259 7.593 1.00 78.94 95 LYS A C 1
ATOM 767 O O . LYS A 1 95 ? -14.768 9.309 6.799 1.00 78.94 95 LYS A O 1
ATOM 772 N N . THR A 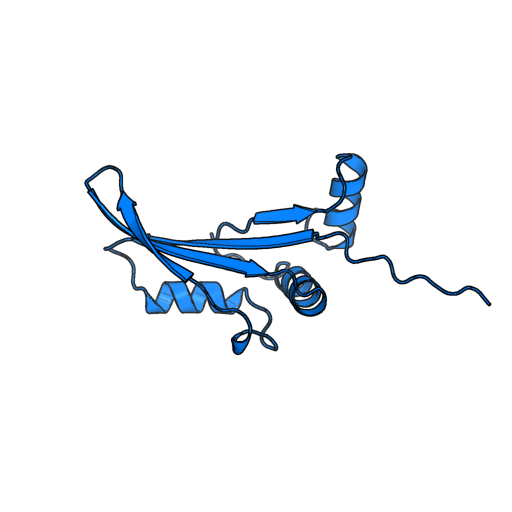1 96 ? -16.707 10.131 7.595 1.00 75.81 96 THR A N 1
ATOM 773 C CA . THR A 1 96 ? -16.836 11.251 6.644 1.00 75.81 96 THR A CA 1
ATOM 774 C C . THR A 1 96 ? -16.527 12.609 7.269 1.00 75.81 96 THR A C 1
ATOM 776 O O . THR A 1 96 ? -16.110 13.518 6.557 1.00 75.81 96 THR A O 1
ATOM 779 N N . LYS A 1 97 ? -16.705 12.762 8.587 1.00 83.94 97 LYS A N 1
ATOM 780 C CA . LYS A 1 97 ? -16.350 13.991 9.304 1.00 83.94 97 LYS A CA 1
ATOM 781 C C . LYS A 1 97 ? -14.841 14.064 9.497 1.00 83.94 97 LYS A C 1
ATOM 783 O O . LYS A 1 97 ? -14.243 13.118 10.005 1.00 83.94 97 LYS A O 1
ATOM 788 N N . ILE A 1 98 ? -14.242 15.197 9.134 1.00 82.69 98 ILE A N 1
ATOM 789 C CA . ILE A 1 98 ? -12.791 15.397 9.220 1.00 82.69 98 ILE A CA 1
ATOM 790 C C . ILE A 1 98 ? -12.258 15.219 10.646 1.00 82.69 98 ILE A C 1
ATOM 792 O O . ILE A 1 98 ? -11.232 14.579 10.831 1.00 82.69 98 ILE A O 1
ATOM 796 N N . GLU A 1 99 ? -12.992 15.689 11.654 1.00 83.56 99 GLU A N 1
ATOM 797 C CA . GLU A 1 99 ? -12.633 15.546 13.071 1.00 83.56 99 GLU A CA 1
ATOM 798 C C . GLU A 1 99 ? -12.525 14.071 13.487 1.00 83.56 99 GLU A C 1
ATOM 800 O O . GLU A 1 99 ? -11.537 13.665 14.101 1.00 83.56 99 GLU A O 1
ATOM 805 N N . ASP A 1 100 ? -13.497 13.248 13.079 1.00 82.62 100 ASP A N 1
ATOM 806 C CA . ASP A 1 100 ? -13.505 11.807 13.348 1.00 82.62 100 ASP A CA 1
ATOM 807 C C . ASP A 1 100 ? -12.360 11.089 12.620 1.00 82.62 100 ASP A C 1
ATOM 809 O O . ASP A 1 100 ? -11.782 10.136 13.149 1.00 82.62 100 ASP A O 1
ATOM 813 N N . ILE A 1 101 ? -12.026 11.537 11.403 1.00 80.88 101 ILE A N 1
ATOM 814 C CA . ILE A 1 101 ? -10.904 11.007 10.618 1.00 80.88 101 ILE A CA 1
ATOM 815 C C . ILE A 1 101 ? -9.579 11.350 11.303 1.00 80.88 101 ILE A C 1
ATOM 817 O O . ILE A 1 101 ? -8.769 10.455 11.516 1.00 80.88 101 ILE A O 1
ATOM 821 N N . VAL A 1 102 ? -9.367 12.609 11.699 1.00 82.19 102 VAL A N 1
ATOM 822 C CA . VAL A 1 102 ? -8.141 13.047 12.386 1.00 82.19 102 VAL A CA 1
ATOM 823 C C . VAL A 1 102 ? -7.967 12.299 13.703 1.00 82.19 102 VAL A C 1
ATOM 825 O O . VAL A 1 102 ? -6.880 11.795 13.979 1.00 82.19 102 VAL A O 1
ATOM 828 N N . LYS A 1 103 ? -9.039 12.168 14.493 1.00 83.38 103 LYS A N 1
ATOM 829 C CA . LYS A 1 103 ? -9.025 11.385 15.733 1.00 83.38 103 LYS A CA 1
ATOM 830 C C . LYS A 1 103 ? -8.631 9.930 15.473 1.00 83.38 103 LYS A C 1
ATOM 832 O O . LYS A 1 103 ? -7.729 9.426 16.128 1.00 83.38 103 LYS A O 1
ATOM 837 N N . THR A 1 104 ? -9.248 9.301 14.473 1.00 82.06 104 THR A N 1
ATOM 838 C CA . THR A 1 104 ? -8.912 7.934 14.052 1.00 82.06 104 THR A CA 1
ATOM 839 C C . THR A 1 104 ? -7.433 7.811 13.682 1.00 82.06 104 THR A C 1
ATOM 841 O O . THR A 1 104 ? -6.754 6.905 14.145 1.00 82.06 104 THR A O 1
ATOM 844 N N . CYS A 1 105 ? -6.912 8.720 12.857 1.00 78.94 105 CYS A N 1
ATOM 845 C CA . CYS A 1 105 ? -5.521 8.666 12.419 1.00 78.94 105 CYS A CA 1
ATOM 846 C C . CYS A 1 105 ? -4.532 8.866 13.580 1.00 78.94 105 CYS A C 1
ATOM 848 O O . CYS A 1 105 ? -3.492 8.216 13.591 1.00 78.94 105 CYS A O 1
ATOM 850 N N . ARG A 1 106 ? -4.860 9.703 14.575 1.00 82.44 106 ARG A N 1
ATOM 851 C CA . ARG A 1 106 ? -4.068 9.841 15.811 1.00 82.44 106 ARG A CA 1
ATOM 852 C C . ARG A 1 106 ? -4.091 8.570 16.660 1.00 82.44 106 ARG A C 1
ATOM 854 O O . ARG A 1 106 ? -3.043 8.118 17.098 1.00 82.44 106 ARG A O 1
ATOM 861 N N . GLU A 1 107 ? -5.265 7.966 16.853 1.00 82.06 107 GLU A N 1
ATOM 862 C CA . GLU A 1 107 ? -5.416 6.696 17.588 1.00 82.06 107 GLU A CA 1
ATOM 863 C C . GLU A 1 107 ? -4.647 5.541 16.928 1.00 82.06 107 GLU A C 1
ATOM 865 O O . GLU A 1 107 ? -4.190 4.631 17.613 1.00 82.06 107 GLU A O 1
ATOM 870 N N . LEU A 1 108 ? -4.480 5.592 15.605 1.00 75.56 108 LEU A N 1
ATOM 871 C CA . LEU A 1 108 ? -3.708 4.630 14.819 1.00 75.56 108 LEU A CA 1
ATOM 872 C C . LEU A 1 108 ? -2.213 4.984 14.700 1.00 75.56 108 LEU A C 1
ATOM 874 O O . LEU A 1 108 ? -1.491 4.284 13.999 1.00 75.56 108 LEU A O 1
ATOM 878 N N . GLY A 1 109 ? -1.744 6.071 15.326 1.00 75.31 109 GLY A N 1
ATOM 8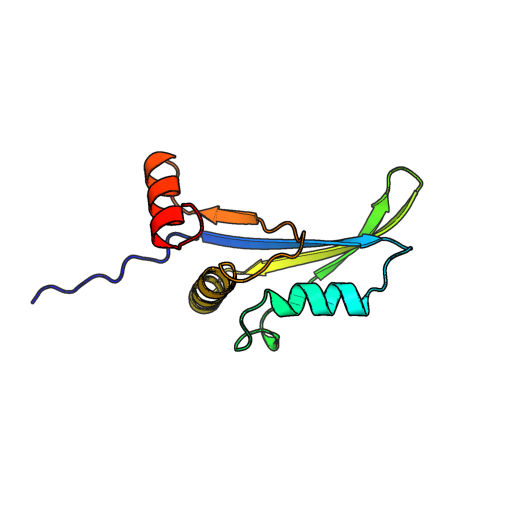79 C CA . GLY A 1 109 ? -0.338 6.494 15.275 1.00 75.31 109 GLY A CA 1
ATOM 880 C C . GLY A 1 109 ? 0.124 7.062 13.926 1.00 75.31 109 GLY A C 1
ATOM 881 O O . GLY A 1 109 ? 1.320 7.174 13.688 1.00 75.31 109 GLY A O 1
ATOM 882 N N . MET A 1 110 ? -0.804 7.426 13.034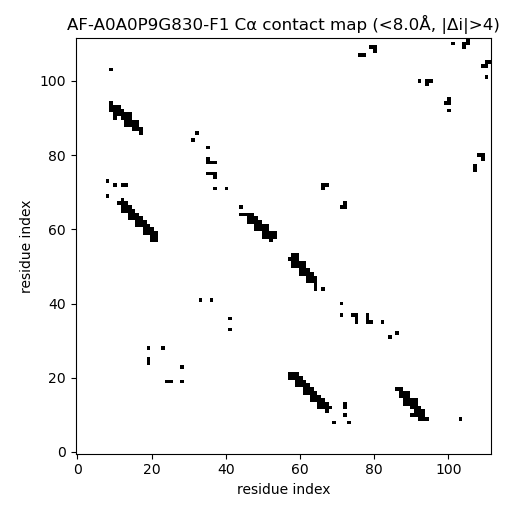 1.00 75.56 110 MET A N 1
ATOM 883 C CA . MET A 1 110 ? -0.498 7.959 11.697 1.00 75.56 110 MET A CA 1
ATOM 884 C C . MET A 1 110 ? -0.269 9.473 11.671 1.00 75.56 110 MET A C 1
ATOM 886 O O . MET A 1 110 ? 0.290 9.991 10.708 1.00 75.56 110 MET A O 1
ATOM 890 N N . LEU A 1 111 ? -0.770 10.194 12.676 1.00 69.88 111 LEU A N 1
ATOM 891 C CA . LEU A 1 111 ? -0.637 11.644 12.811 1.00 69.88 111 LEU A CA 1
ATOM 892 C C . LEU A 1 111 ? -0.178 11.964 14.234 1.00 69.88 111 LEU A C 1
ATOM 894 O O . LEU A 1 111 ? -0.771 11.450 15.185 1.00 69.88 111 LEU A O 1
ATOM 898 N N . THR A 1 112 ? 0.837 12.818 14.359 1.00 69.44 112 THR A N 1
ATOM 899 C CA . THR A 1 112 ? 1.269 13.427 15.625 1.00 69.44 112 THR A CA 1
ATOM 900 C C . THR A 1 112 ? 0.495 14.702 15.954 1.00 69.44 112 THR A C 1
ATOM 902 O O . THR A 1 112 ? -0.102 15.326 15.042 1.00 69.44 112 THR A O 1
#

Nearest PDB structures (foldseek):
  2wny-assembly2_B  TM=7.144E-01  e=3.483E-06  Methanothermobacter thermautotrophicus
  2nrq-assembly1_A  TM=6.755E-01  e=2.367E-04  Saccharolobus solfataricus
  1q8b-assembly1_A  TM=3.161E-01  e=4.835E-02  Bacillus subtilis
  1xbw-assembly2_C  TM=4.339E-01  e=9.099E-01  Staphylococcus aureus subsp. aureus MW2
  5xam-assembly1_A  TM=3.127E-01  e=5.041E+00  Deinococcus radiodurans R1 = ATCC 13939 = DSM 20539

Secondary structure (DSSP, 8-state):
-----PPP--EEEEEEEEEEETTS-HHHHHHHHHTTS-GGGTTT-PPEEEEEE-TTS-EEEEEEEEE--HHHHHHHHHHHTT--S---EEEEES--SHHHHHHHHHHTTS--

Solvent-accessible surface area (backbone atoms only — not comparable to full-atom values): 6854 Å² total; per-residue (Å²): 136,82,81,78,72,72,78,70,77,57,60,57,37,38,42,46,48,51,77,44,49,80,88,52,62,64,66,62,52,50,52,56,53,52,74,53,43,34,78,95,44,50,91,75,62,69,67,49,79,44,85,45,64,43,97,88,63,48,57,26,39,38,37,39,38,74,49,64,53,67,66,61,51,51,44,29,49,67,43,53,73,75,70,88,72,95,69,62,72,46,74,40,60,67,60,84,52,67,68,61,42,53,52,50,34,38,78,60,60,75,47,135

Mean predicted aligned error: 7.67 Å

Foldseek 3Di:
DPPPPPPQLQWQKKKFKDKDFPPHDPVVVVVLVLQLFQPVCSVVWDWDWDWDADPVRGIMIMTIDMGRDSVRVLSSLLSNLPDDDPGDMDIHGNDDDPVVVVVSCVVSNNHD

Sequence (112 aa):
MVVAVLPQMPVAYIDIRFFVHATENLDKVVEAVQRLLPSDYIDDILFKKGNLKGHYGNPITLFETRIKNREVIKAFVENLASTADPIHIRIRVRKTKIEDIVKTCRELGMLT

Radius of gyration: 16.49 Å; Cα contacts (8 Å, |Δi|>4): 136; chains: 1; bounding box: 37×30×56 Å